Protein AF-A0A5E4JCY6-F1 (afdb_monomer)

Foldseek 3Di:
DDDDPVLVLLLVLLVVQPPDDPLLSVVLVVQVVVVDKDFLVRSCVSVVVDSVSSVVSLVSSVVSQQWDDDPRIIHGRDPVVSVVVVVPD

Sequence (89 aa):
MVLTVLENAYLKKAEEHPNYSQLHEQILLLLLHENKHYTKEELLCFANYNEKKLDKIIKELEATGTITTKGWLVKTTEKEELMEKIRVK

Structure (mmCIF, N/CA/C/O backbone):
data_AF-A0A5E4JCY6-F1
#
_entry.id   AF-A0A5E4JCY6-F1
#
loop_
_atom_site.group_PDB
_atom_site.id
_atom_site.type_symbol
_atom_site.label_atom_id
_atom_site.label_alt_id
_atom_site.label_comp_id
_atom_site.label_asym_id
_atom_site.label_entity_id
_atom_site.label_seq_id
_atom_site.pdbx_PDB_ins_code
_atom_site.Cartn_x
_atom_site.Cartn_y
_atom_site.Cartn_z
_atom_site.occupancy
_atom_site.B_iso_or_equiv
_atom_site.auth_seq_id
_atom_site.auth_comp_id
_atom_site.auth_asym_id
_atom_site.auth_atom_id
_atom_site.pdbx_PDB_model_num
ATOM 1 N N . MET A 1 1 ? -1.529 -17.388 -5.943 1.00 56.81 1 MET A N 1
ATOM 2 C CA . MET A 1 1 ? -2.422 -16.233 -6.163 1.00 56.81 1 MET A CA 1
ATOM 3 C C . MET A 1 1 ? -2.095 -15.675 -7.539 1.00 56.81 1 MET A C 1
ATOM 5 O O . MET A 1 1 ? -0.912 -15.545 -7.823 1.00 56.81 1 MET A O 1
ATOM 9 N N . VAL A 1 2 ? -3.076 -15.461 -8.418 1.00 75.00 2 VAL A N 1
ATOM 10 C CA . VAL A 1 2 ? -2.829 -14.881 -9.752 1.00 75.00 2 VAL A CA 1
ATOM 11 C C . VAL A 1 2 ? -3.117 -13.388 -9.652 1.00 75.00 2 VAL A C 1
ATOM 13 O O . VAL A 1 2 ? -4.255 -13.022 -9.377 1.00 75.00 2 VAL A O 1
ATOM 16 N N . LEU A 1 3 ? -2.088 -12.555 -9.816 1.00 78.06 3 LEU A N 1
ATOM 17 C CA . LEU A 1 3 ? -2.224 -11.099 -9.766 1.00 78.06 3 LEU A CA 1
ATOM 18 C C . LEU A 1 3 ? -2.966 -10.591 -11.000 1.00 78.06 3 LEU A C 1
ATOM 20 O O . LEU A 1 3 ? -2.714 -11.051 -12.120 1.00 78.06 3 LEU A O 1
ATOM 24 N N . THR A 1 4 ? -3.839 -9.605 -10.815 1.00 84.50 4 THR A N 1
ATOM 25 C CA . THR A 1 4 ? -4.408 -8.887 -11.959 1.00 84.50 4 THR A CA 1
ATOM 26 C C . THR A 1 4 ? -3.336 -8.029 -12.643 1.00 84.50 4 THR A C 1
ATOM 28 O O . THR A 1 4 ? -2.332 -7.643 -12.041 1.00 84.50 4 THR A O 1
ATOM 31 N N . VAL A 1 5 ? -3.543 -7.691 -13.922 1.00 81.44 5 VAL A N 1
ATOM 32 C CA . VAL A 1 5 ? -2.642 -6.786 -14.672 1.00 81.44 5 VAL A CA 1
ATOM 33 C C . VAL A 1 5 ? -2.461 -5.454 -13.937 1.00 81.44 5 VAL A C 1
ATOM 35 O O . VAL A 1 5 ? -1.367 -4.895 -13.918 1.00 81.44 5 VAL A O 1
ATOM 38 N N . LEU A 1 6 ? -3.531 -4.978 -13.297 1.00 80.69 6 LEU A N 1
ATOM 39 C CA . LEU A 1 6 ? -3.522 -3.767 -12.494 1.00 80.69 6 LEU A CA 1
ATOM 40 C C . LEU A 1 6 ? -2.630 -3.920 -11.260 1.00 80.69 6 LEU A C 1
ATOM 42 O O . LEU A 1 6 ? -1.751 -3.093 -11.050 1.00 80.69 6 LEU A O 1
ATOM 46 N N . GLU A 1 7 ? -2.829 -4.974 -10.468 1.00 85.38 7 GLU A N 1
ATOM 47 C CA . GLU A 1 7 ? -2.024 -5.218 -9.267 1.00 85.38 7 GLU A CA 1
ATOM 48 C C . GLU A 1 7 ? -0.538 -5.273 -9.597 1.00 85.38 7 GLU A C 1
ATOM 50 O O . GLU A 1 7 ? 0.262 -4.600 -8.955 1.00 85.38 7 GLU A O 1
ATOM 55 N N . ASN A 1 8 ? -0.178 -5.977 -10.669 1.00 86.38 8 ASN A N 1
ATOM 56 C CA . ASN A 1 8 ? 1.206 -6.061 -11.116 1.00 86.38 8 ASN A CA 1
ATOM 57 C C . ASN A 1 8 ? 1.785 -4.684 -11.508 1.00 86.38 8 ASN A C 1
ATOM 59 O O . ASN A 1 8 ? 2.945 -4.393 -11.230 1.00 86.38 8 ASN A O 1
ATOM 63 N N . ALA A 1 9 ? 0.984 -3.804 -12.120 1.00 85.00 9 ALA A N 1
ATOM 64 C CA . ALA A 1 9 ? 1.423 -2.451 -12.466 1.00 85.00 9 ALA A CA 1
ATOM 65 C C . ALA A 1 9 ? 1.661 -1.571 -11.224 1.00 85.00 9 ALA A C 1
ATOM 67 O O . ALA A 1 9 ? 2.654 -0.845 -11.170 1.00 85.00 9 ALA A O 1
ATOM 68 N N . TYR A 1 10 ? 0.787 -1.656 -10.217 1.00 88.25 10 TYR A N 1
ATOM 69 C CA . TYR A 1 10 ? 0.965 -0.934 -8.951 1.00 88.25 10 TYR A CA 1
ATOM 70 C C . TYR A 1 10 ? 2.180 -1.453 -8.175 1.00 88.25 10 TYR A C 1
ATOM 72 O O . TYR A 1 10 ? 2.961 -0.645 -7.674 1.00 88.25 10 TYR A O 1
ATOM 80 N N . LEU A 1 11 ? 2.381 -2.773 -8.130 1.00 89.81 11 LEU A N 1
ATOM 81 C CA . LEU A 1 11 ? 3.546 -3.382 -7.484 1.00 89.81 11 LEU A CA 1
ATOM 82 C C . LEU A 1 11 ? 4.855 -2.944 -8.141 1.00 89.81 11 LEU A C 1
ATOM 84 O O . LEU A 1 11 ? 5.729 -2.432 -7.450 1.00 89.81 11 LEU A O 1
ATOM 88 N N . LYS A 1 12 ? 4.954 -3.014 -9.474 1.00 88.94 12 LYS A N 1
ATOM 89 C CA . LYS A 1 12 ? 6.143 -2.539 -10.203 1.00 88.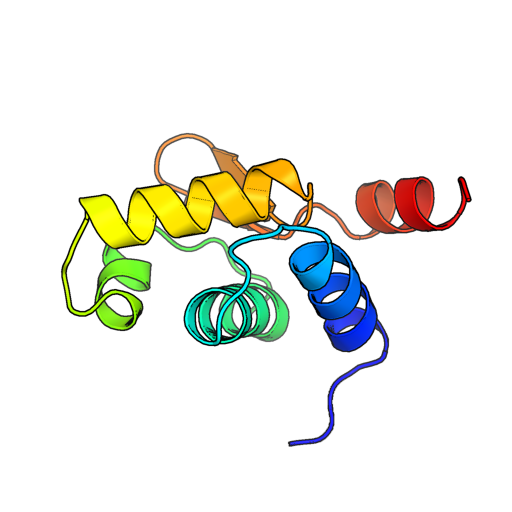94 12 LYS A CA 1
ATOM 90 C C . LYS A 1 12 ? 6.485 -1.080 -9.922 1.00 88.94 12 LYS A C 1
ATOM 92 O O . LYS A 1 12 ? 7.652 -0.710 -9.934 1.00 88.94 12 LYS A O 1
ATOM 97 N N . LYS A 1 13 ? 5.474 -0.241 -9.697 1.00 87.62 13 LYS A N 1
ATOM 98 C CA . LYS A 1 13 ? 5.685 1.166 -9.359 1.00 87.62 13 LYS A CA 1
ATOM 99 C C . LYS A 1 13 ? 6.132 1.342 -7.909 1.00 87.62 13 LYS A C 1
ATOM 101 O O . LYS A 1 13 ? 7.009 2.152 -7.635 1.00 87.62 13 LYS A O 1
ATOM 106 N N . ALA A 1 14 ? 5.563 0.571 -6.985 1.00 89.88 14 ALA A N 1
ATOM 107 C CA . ALA A 1 14 ? 6.005 0.558 -5.594 1.00 89.88 14 ALA A CA 1
ATOM 108 C C . ALA A 1 14 ? 7.465 0.076 -5.461 1.00 89.88 14 ALA A C 1
ATOM 110 O O . ALA A 1 14 ? 8.218 0.616 -4.651 1.00 89.88 14 ALA A O 1
ATOM 111 N N . GLU A 1 15 ? 7.876 -0.877 -6.302 1.00 92.31 15 GLU A N 1
ATOM 112 C CA . GLU A 1 15 ? 9.252 -1.384 -6.410 1.00 92.31 15 GLU A CA 1
ATOM 113 C C . GLU A 1 15 ? 10.271 -0.326 -6.865 1.00 92.31 15 GLU A C 1
ATOM 115 O O . GLU A 1 15 ? 11.467 -0.507 -6.643 1.00 92.31 15 GLU A O 1
ATOM 120 N N . GLU A 1 16 ? 9.838 0.802 -7.446 1.00 90.56 16 GLU A N 1
ATOM 121 C CA . GLU A 1 16 ? 10.741 1.919 -7.766 1.00 90.56 16 GLU A CA 1
ATOM 122 C C . GLU A 1 16 ? 11.302 2.590 -6.491 1.00 90.56 16 GLU A C 1
ATOM 124 O O . GLU A 1 16 ? 12.308 3.301 -6.558 1.00 90.56 16 GLU A O 1
ATOM 129 N N . HIS A 1 17 ? 10.692 2.367 -5.317 1.00 91.25 17 HIS A N 1
ATOM 130 C CA . HIS A 1 17 ? 11.197 2.894 -4.050 1.00 91.25 17 HIS A CA 1
ATOM 131 C C . HIS A 1 17 ? 12.370 2.050 -3.505 1.00 91.25 17 HIS A C 1
ATOM 133 O O . HIS A 1 17 ? 12.223 0.841 -3.323 1.00 91.25 17 HIS A O 1
ATOM 139 N N . PRO A 1 18 ? 13.511 2.653 -3.113 1.00 90.75 18 PRO A N 1
ATOM 140 C CA . PRO A 1 18 ? 1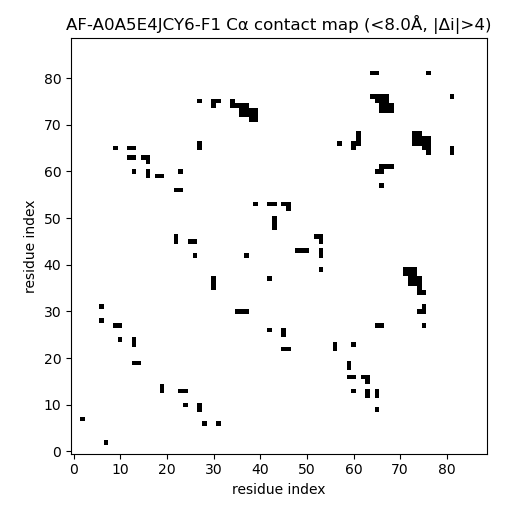4.713 1.909 -2.705 1.00 90.75 18 PRO A CA 1
ATOM 141 C C . PRO A 1 18 ? 14.537 1.049 -1.442 1.00 90.75 18 PRO A C 1
ATOM 143 O O . PRO A 1 18 ? 15.286 0.100 -1.236 1.00 90.75 18 PRO A O 1
ATOM 146 N N . ASN A 1 19 ? 13.552 1.370 -0.598 1.00 92.38 19 ASN A N 1
ATOM 147 C CA . ASN A 1 19 ? 13.241 0.622 0.628 1.00 92.38 19 ASN A CA 1
ATOM 148 C C . ASN A 1 19 ? 12.054 -0.342 0.473 1.00 92.38 19 ASN A C 1
ATOM 150 O O . ASN A 1 19 ? 11.514 -0.803 1.486 1.00 92.38 19 ASN A O 1
ATOM 154 N N . TYR A 1 20 ? 11.609 -0.605 -0.759 1.00 90.38 20 TYR A N 1
ATOM 155 C CA . TYR A 1 20 ? 10.496 -1.511 -1.010 1.00 90.38 20 TYR A CA 1
ATOM 156 C C . TYR A 1 20 ? 10.721 -2.868 -0.326 1.00 90.38 20 TYR A C 1
ATOM 158 O O . TYR A 1 20 ? 11.828 -3.404 -0.271 1.00 90.38 20 TYR A O 1
ATOM 166 N N . SER A 1 21 ? 9.657 -3.411 0.257 1.00 92.69 21 SER A N 1
ATOM 167 C CA . SER A 1 21 ? 9.700 -4.653 1.026 1.00 92.69 21 SER A CA 1
ATOM 168 C C . SER A 1 21 ? 8.354 -5.358 0.994 1.00 92.69 21 SER A C 1
ATOM 170 O O . SER A 1 21 ? 7.343 -4.766 0.631 1.00 92.69 21 SER A O 1
ATOM 172 N N . GLN A 1 22 ? 8.316 -6.600 1.469 1.00 90.62 22 GLN A N 1
ATOM 173 C CA . GLN A 1 22 ? 7.099 -7.415 1.505 1.00 90.62 22 GLN A CA 1
ATOM 174 C C . GLN A 1 22 ? 5.921 -6.749 2.244 1.00 90.62 22 GLN A C 1
ATOM 176 O O . GLN A 1 22 ? 4.765 -6.998 1.923 1.00 90.62 22 GLN A O 1
ATOM 181 N N . LEU A 1 23 ? 6.189 -5.863 3.208 1.00 90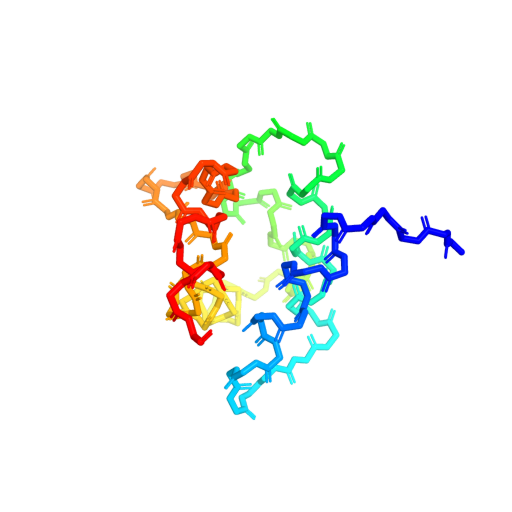.25 23 LEU A N 1
ATOM 182 C CA . LEU A 1 23 ? 5.131 -5.106 3.887 1.00 90.25 23 LEU A CA 1
ATOM 183 C C . LEU A 1 23 ? 4.459 -4.075 2.974 1.00 90.25 23 LEU A C 1
ATOM 185 O O . LEU A 1 23 ? 3.260 -3.845 3.100 1.00 90.25 23 LEU A O 1
ATOM 189 N N . HIS A 1 24 ? 5.218 -3.479 2.050 1.00 93.19 24 HIS A N 1
ATOM 190 C CA . HIS A 1 24 ? 4.671 -2.584 1.033 1.00 93.19 24 HIS A CA 1
ATOM 191 C C . HIS A 1 24 ? 3.712 -3.352 0.125 1.00 93.19 24 HIS A C 1
ATOM 193 O O . HIS A 1 24 ? 2.589 -2.907 -0.091 1.00 93.19 24 HIS A O 1
ATOM 199 N N . GLU A 1 25 ? 4.144 -4.527 -0.344 1.00 92.38 25 GLU A N 1
ATOM 200 C CA . GLU A 1 25 ? 3.343 -5.427 -1.176 1.00 92.38 25 GLU A CA 1
ATOM 201 C C . GLU A 1 25 ? 2.022 -5.795 -0.495 1.00 92.38 25 GLU A C 1
ATOM 203 O O . G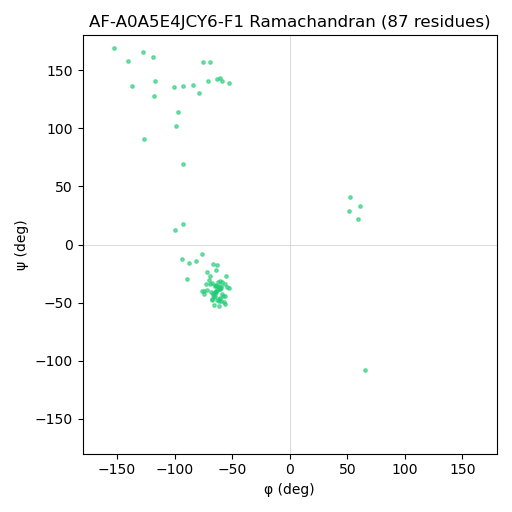LU A 1 25 ? 0.954 -5.617 -1.076 1.00 92.38 25 GLU A O 1
ATOM 208 N N . GLN A 1 26 ? 2.080 -6.255 0.758 1.00 9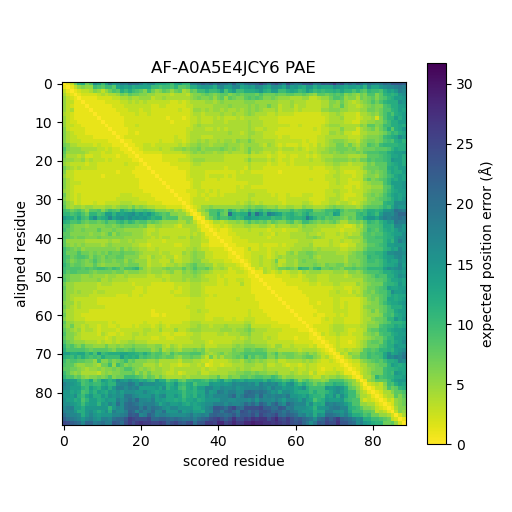0.69 26 GLN A N 1
ATOM 209 C CA . GLN A 1 26 ? 0.900 -6.694 1.507 1.00 90.69 26 GLN A CA 1
ATOM 210 C C . GLN A 1 26 ? -0.124 -5.573 1.699 1.00 90.69 26 GLN A C 1
ATOM 212 O O . GLN A 1 26 ? -1.312 -5.781 1.453 1.00 90.69 26 GLN A O 1
ATOM 217 N N . ILE A 1 27 ? 0.332 -4.387 2.114 1.00 89.75 27 ILE A N 1
ATOM 218 C CA . ILE A 1 27 ? -0.552 -3.233 2.309 1.00 89.75 27 ILE A CA 1
ATOM 219 C C . ILE A 1 27 ? -1.150 -2.802 0.968 1.00 89.75 27 ILE A C 1
ATOM 221 O O . ILE A 1 27 ? -2.353 -2.568 0.881 1.00 89.75 27 ILE A O 1
ATOM 225 N N . LEU A 1 28 ? -0.342 -2.729 -0.090 1.00 89.56 28 LEU A N 1
ATOM 226 C CA . LEU A 1 28 ? -0.810 -2.279 -1.396 1.00 89.56 28 LEU A CA 1
ATOM 227 C C . LEU A 1 28 ? -1.821 -3.252 -2.017 1.00 89.56 28 LEU A C 1
ATOM 229 O O . LEU A 1 28 ? -2.855 -2.812 -2.518 1.00 89.56 28 LEU A O 1
ATOM 233 N N . LEU A 1 29 ? -1.569 -4.561 -1.942 1.00 88.88 29 LEU A N 1
ATOM 234 C CA . LEU A 1 29 ? -2.500 -5.579 -2.433 1.00 88.88 29 LEU A CA 1
ATOM 235 C C . LEU A 1 29 ? -3.822 -5.571 -1.665 1.00 88.88 29 LEU A C 1
ATOM 237 O O . LEU A 1 29 ? -4.872 -5.664 -2.294 1.00 88.88 29 LEU A O 1
ATOM 241 N N . LEU A 1 30 ? -3.790 -5.384 -0.341 1.00 88.12 30 LEU A N 1
ATOM 242 C CA . LEU A 1 30 ? -5.012 -5.237 0.454 1.00 88.12 30 LEU A CA 1
ATOM 243 C C . LEU A 1 30 ? -5.865 -4.066 -0.052 1.00 88.12 30 LEU A C 1
ATOM 245 O O . LEU A 1 30 ? -7.058 -4.232 -0.308 1.00 88.12 30 LEU A O 1
ATOM 249 N N . LEU A 1 31 ? -5.245 -2.895 -0.232 1.00 87.12 31 LEU A N 1
ATOM 250 C CA . LEU A 1 31 ? -5.935 -1.701 -0.726 1.00 87.12 31 LEU A CA 1
ATOM 251 C C . LEU A 1 31 ? -6.536 -1.929 -2.126 1.00 87.12 31 LEU A C 1
ATOM 253 O O . LEU A 1 31 ? -7.640 -1.463 -2.406 1.00 87.12 31 LEU A O 1
ATOM 257 N N . LEU A 1 32 ? -5.826 -2.657 -2.994 1.00 84.88 32 LEU A N 1
ATOM 258 C CA . LEU A 1 32 ? -6.244 -2.943 -4.370 1.00 84.88 32 LEU A CA 1
ATOM 259 C C . LEU A 1 32 ? -7.370 -3.979 -4.464 1.00 84.88 32 LEU A C 1
ATOM 261 O O . LEU A 1 32 ? -8.270 -3.815 -5.288 1.00 84.88 32 LEU A O 1
ATOM 265 N N . HIS A 1 33 ? -7.334 -5.039 -3.653 1.00 81.31 33 HIS A N 1
ATOM 266 C CA . HIS A 1 33 ? -8.338 -6.113 -3.697 1.00 81.31 33 HIS A CA 1
ATOM 267 C C . HIS A 1 33 ? -9.679 -5.673 -3.136 1.00 81.31 33 HIS A C 1
ATOM 269 O O . HIS A 1 33 ? -10.726 -6.022 -3.678 1.00 81.31 33 HIS A O 1
ATOM 275 N N . GLU A 1 34 ? -9.651 -4.886 -2.070 1.00 71.06 34 GLU A N 1
ATOM 276 C CA . GLU A 1 34 ? -10.870 -4.467 -1.387 1.00 71.06 34 GLU A CA 1
ATOM 277 C C . GLU A 1 34 ? -11.460 -3.195 -1.998 1.00 71.06 34 GLU A C 1
ATOM 279 O O . GLU A 1 34 ? -12.635 -2.907 -1.776 1.00 71.06 34 GLU A O 1
ATOM 284 N N . ASN A 1 35 ? -10.681 -2.462 -2.812 1.00 65.88 35 ASN A N 1
ATOM 285 C CA . ASN A 1 35 ? -11.098 -1.230 -3.496 1.00 65.88 35 ASN A CA 1
ATOM 286 C C . ASN A 1 35 ? -11.730 -0.209 -2.516 1.00 65.88 35 ASN A C 1
ATOM 288 O O . ASN A 1 35 ? -12.618 0.574 -2.864 1.00 65.88 35 ASN A O 1
ATOM 292 N N . LYS A 1 36 ? -11.287 -0.263 -1.254 1.00 69.81 36 LYS A N 1
ATOM 293 C CA . LYS A 1 36 ? -11.818 0.459 -0.093 1.00 69.81 36 LYS A CA 1
ATOM 294 C C . LYS A 1 36 ? -10.751 1.373 0.496 1.00 69.81 36 LYS A C 1
ATOM 296 O O . LYS A 1 36 ? -9.555 1.215 0.269 1.00 69.81 36 LYS A O 1
ATOM 301 N N . HIS A 1 37 ? -11.219 2.339 1.275 1.00 80.62 37 HIS A N 1
ATOM 302 C CA . HIS A 1 37 ? -10.363 3.176 2.102 1.00 80.62 37 HIS A CA 1
ATOM 303 C C . HIS A 1 37 ? -10.088 2.434 3.404 1.00 80.62 37 HIS A C 1
ATOM 305 O O . HIS A 1 37 ? -11.020 1.883 3.986 1.00 80.62 37 HIS A O 1
ATOM 311 N N . TYR A 1 38 ? -8.842 2.470 3.860 1.00 85.25 38 TYR A N 1
ATOM 312 C CA . TYR A 1 38 ? -8.448 1.914 5.147 1.00 85.25 38 TYR A CA 1
ATOM 313 C C . TYR A 1 38 ? -7.931 3.013 6.053 1.00 85.25 38 TYR A C 1
ATOM 315 O O . TYR A 1 38 ? -7.219 3.919 5.621 1.00 85.25 38 TYR A O 1
ATOM 323 N N . THR A 1 39 ? -8.273 2.933 7.323 1.00 86.69 39 THR A N 1
ATOM 324 C CA . THR A 1 39 ? -7.660 3.742 8.366 1.00 86.69 39 THR A CA 1
ATOM 325 C C . THR A 1 39 ? -6.264 3.214 8.694 1.00 86.69 39 THR A C 1
ATOM 327 O O . THR A 1 39 ? -5.949 2.038 8.498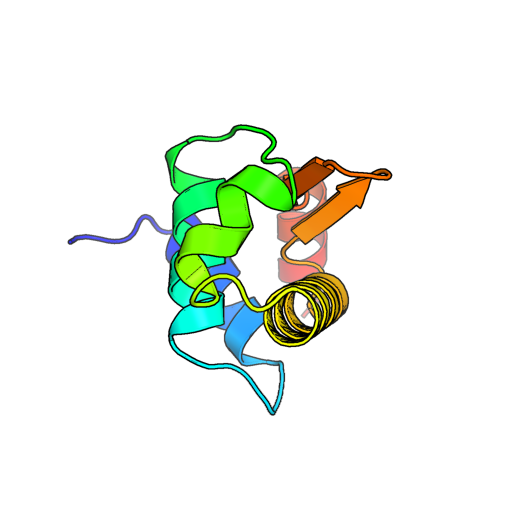 1.00 86.69 39 THR A O 1
ATOM 330 N N . LYS A 1 40 ? -5.405 4.073 9.250 1.00 84.81 40 LYS A N 1
ATOM 331 C CA . LYS A 1 40 ? -4.098 3.633 9.767 1.00 84.81 40 LYS A CA 1
ATOM 332 C C . LYS A 1 40 ? -4.223 2.559 10.856 1.00 84.81 40 LYS A C 1
ATOM 334 O O . LYS A 1 40 ? -3.370 1.684 10.938 1.00 84.81 40 LYS A O 1
ATOM 339 N N . GLU A 1 41 ? -5.288 2.601 11.654 1.00 85.88 41 GLU A N 1
ATOM 340 C CA . GLU A 1 41 ? -5.579 1.601 12.689 1.00 85.88 41 GLU A CA 1
ATOM 341 C C . GLU A 1 41 ? -5.846 0.215 12.101 1.00 85.88 41 GLU A C 1
ATOM 343 O O . GLU A 1 41 ? -5.324 -0.780 12.599 1.00 85.88 41 GLU A O 1
ATOM 348 N N . GLU A 1 42 ? -6.571 0.137 10.988 1.00 86.12 42 GLU A N 1
ATOM 349 C CA . GLU A 1 42 ? -6.793 -1.137 10.298 1.00 86.12 42 GLU A CA 1
ATOM 350 C C . GLU A 1 42 ? -5.496 -1.682 9.683 1.00 86.12 42 GLU A C 1
ATOM 352 O O . GLU A 1 42 ? -5.259 -2.891 9.676 1.00 86.12 42 GLU A O 1
ATOM 357 N N . LEU A 1 43 ? -4.608 -0.796 9.224 1.00 87.56 43 LEU A N 1
ATOM 358 C CA . LEU A 1 43 ? -3.325 -1.181 8.630 1.00 87.56 43 LEU A CA 1
ATOM 359 C C . LEU A 1 43 ? -2.229 -1.491 9.668 1.00 87.56 43 LEU A C 1
ATOM 361 O O . LEU A 1 43 ? -1.212 -2.102 9.328 1.00 87.56 43 LEU A O 1
ATOM 365 N N . LEU A 1 44 ? -2.421 -1.121 10.937 1.00 87.62 44 LEU A N 1
ATOM 366 C CA . LEU A 1 44 ? -1.441 -1.318 12.015 1.00 87.62 44 LEU A CA 1
ATOM 367 C C . LEU A 1 44 ? -1.096 -2.791 12.248 1.00 87.62 44 LEU A C 1
ATOM 369 O O . LEU A 1 44 ? 0.050 -3.105 12.583 1.00 87.62 44 LEU A O 1
ATOM 373 N N . CYS A 1 45 ? -2.047 -3.697 12.014 1.00 85.44 45 CYS A N 1
ATOM 374 C CA . CYS A 1 45 ? -1.824 -5.134 12.150 1.00 85.44 45 CYS A CA 1
ATOM 375 C C . CYS A 1 45 ? -0.711 -5.649 11.216 1.00 85.44 45 CYS A C 1
ATOM 377 O O . CYS A 1 45 ? 0.109 -6.463 11.638 1.00 85.44 45 CYS A O 1
ATOM 379 N N . PHE A 1 46 ? -0.589 -5.097 10.003 1.00 82.31 46 PHE A N 1
ATOM 380 C CA . PHE A 1 46 ? 0.474 -5.446 9.051 1.00 82.31 46 PHE A CA 1
ATOM 381 C C . PHE A 1 46 ? 1.851 -4.961 9.515 1.00 82.31 46 PHE A C 1
ATOM 383 O O . PHE A 1 46 ? 2.878 -5.553 9.195 1.00 82.31 46 PHE A O 1
ATOM 390 N N . ALA A 1 47 ? 1.894 -3.898 10.317 1.00 83.62 47 ALA A N 1
ATOM 391 C CA . ALA A 1 47 ? 3.129 -3.331 10.839 1.00 83.62 47 ALA A CA 1
ATOM 392 C C . ALA A 1 47 ? 3.526 -3.889 12.218 1.00 83.62 47 ALA A C 1
ATOM 394 O O . ALA A 1 47 ? 4.354 -3.274 12.894 1.00 83.62 47 ALA A O 1
ATOM 395 N N . ASN A 1 48 ? 2.973 -5.033 12.646 1.00 85.31 48 ASN A N 1
ATOM 396 C CA . ASN A 1 48 ? 3.133 -5.571 14.005 1.00 85.31 48 ASN A CA 1
ATOM 397 C C . ASN A 1 48 ? 2.781 -4.532 15.087 1.00 85.31 48 ASN A C 1
ATOM 399 O O . ASN A 1 48 ? 3.502 -4.397 16.075 1.00 85.31 48 ASN A O 1
ATOM 403 N N . TYR A 1 49 ? 1.716 -3.756 14.866 1.00 83.44 49 TYR A N 1
ATOM 404 C CA . TYR A 1 49 ? 1.263 -2.680 15.756 1.00 83.44 49 TYR A CA 1
ATOM 405 C C . TYR A 1 49 ? 2.297 -1.564 15.991 1.00 83.44 49 TYR A C 1
ATOM 407 O O . TYR A 1 49 ? 2.230 -0.833 16.977 1.00 83.44 49 TYR A O 1
ATOM 415 N N . ASN A 1 50 ? 3.262 -1.403 15.082 1.00 89.69 50 ASN A N 1
ATOM 416 C CA . ASN A 1 50 ? 4.239 -0.323 15.142 1.00 89.69 50 ASN A CA 1
ATOM 417 C C . ASN A 1 50 ? 3.832 0.834 14.219 1.00 89.69 50 ASN A C 1
ATOM 419 O O . ASN A 1 50 ? 4.067 0.790 13.010 1.00 89.69 50 ASN A O 1
ATOM 423 N N . GLU A 1 51 ? 3.290 1.899 14.807 1.00 88.94 51 GLU A N 1
ATOM 424 C CA . GLU A 1 51 ? 2.852 3.102 14.084 1.00 88.94 51 GLU A CA 1
ATOM 425 C C . GLU A 1 51 ? 3.971 3.765 13.286 1.00 88.94 51 GLU A C 1
ATOM 427 O O . GLU A 1 51 ? 3.785 4.082 12.117 1.00 88.94 51 GLU A O 1
ATOM 432 N N . LYS A 1 52 ? 5.167 3.917 13.868 1.00 90.12 52 LYS A N 1
ATOM 433 C CA . LYS A 1 52 ? 6.303 4.547 13.171 1.00 90.12 52 LYS A CA 1
ATOM 434 C C . LYS A 1 52 ? 6.700 3.760 11.929 1.00 90.12 52 LYS A C 1
ATOM 436 O O . LYS A 1 52 ? 7.077 4.345 10.915 1.00 90.12 52 LYS A O 1
ATOM 441 N N . LYS A 1 53 ? 6.639 2.430 12.022 1.00 89.62 53 LYS A N 1
ATOM 442 C CA . LYS A 1 53 ? 6.910 1.539 10.897 1.00 89.62 53 LYS A CA 1
ATOM 443 C C . LYS A 1 53 ? 5.822 1.680 9.838 1.00 89.62 53 LYS A C 1
ATOM 445 O O . LYS A 1 53 ? 6.165 1.856 8.677 1.00 89.62 53 LYS A O 1
ATOM 450 N N . LEU A 1 54 ? 4.549 1.661 10.231 1.00 91.06 54 LEU A N 1
ATOM 451 C CA . LEU A 1 54 ? 3.431 1.837 9.305 1.00 91.06 54 LEU A CA 1
ATOM 452 C C . LEU A 1 54 ? 3.494 3.188 8.582 1.00 91.06 54 LEU A C 1
ATOM 454 O O . LEU A 1 54 ? 3.414 3.232 7.359 1.00 91.06 54 LEU A O 1
ATOM 458 N N . ASP A 1 55 ? 3.694 4.278 9.320 1.00 90.88 55 ASP A N 1
ATOM 459 C CA . ASP A 1 55 ? 3.795 5.627 8.760 1.00 90.88 55 ASP A CA 1
ATOM 460 C C . ASP A 1 55 ? 4.948 5.750 7.768 1.00 90.88 55 ASP A C 1
ATOM 462 O O . ASP A 1 55 ? 4.823 6.438 6.754 1.00 90.88 55 ASP A O 1
ATOM 466 N N . LYS A 1 56 ? 6.071 5.077 8.045 1.00 92.50 56 LYS A N 1
ATOM 467 C CA . LYS A 1 56 ? 7.184 5.004 7.102 1.00 92.50 56 LYS A CA 1
ATOM 468 C C . LYS A 1 56 ? 6.740 4.318 5.807 1.00 92.50 56 LYS A C 1
ATOM 470 O O . LYS A 1 56 ? 6.862 4.932 4.757 1.00 92.50 56 LYS A O 1
ATOM 475 N N . ILE A 1 57 ? 6.153 3.123 5.888 1.00 92.25 57 ILE A N 1
ATOM 476 C CA . ILE A 1 57 ? 5.695 2.367 4.709 1.00 92.25 57 ILE A CA 1
ATOM 477 C C . ILE A 1 57 ? 4.660 3.159 3.896 1.00 92.25 57 ILE A C 1
ATOM 479 O O . ILE A 1 57 ? 4.747 3.218 2.672 1.00 92.25 57 ILE A O 1
ATOM 483 N N . ILE A 1 58 ? 3.704 3.814 4.562 1.00 92.00 58 ILE A N 1
ATOM 484 C CA . ILE A 1 58 ? 2.692 4.646 3.898 1.00 92.00 58 ILE A CA 1
ATOM 485 C C . ILE A 1 58 ? 3.357 5.796 3.134 1.00 92.00 58 ILE A C 1
ATOM 487 O O . ILE A 1 58 ? 3.028 6.018 1.973 1.00 92.00 58 ILE A O 1
ATOM 491 N N . LYS A 1 59 ? 4.318 6.500 3.744 1.00 91.94 59 LYS A N 1
ATOM 492 C CA . LYS A 1 59 ? 5.052 7.582 3.066 1.00 91.94 59 LYS A CA 1
ATOM 493 C C . LYS A 1 59 ? 5.862 7.079 1.876 1.00 91.94 59 LYS A C 1
ATOM 495 O O . LYS A 1 59 ? 5.928 7.758 0.857 1.00 91.94 59 LYS A O 1
ATOM 500 N N . GLU A 1 60 ? 6.475 5.907 2.002 1.00 93.31 60 GLU A N 1
ATOM 501 C CA . GLU A 1 60 ? 7.261 5.283 0.932 1.00 93.31 60 GLU A CA 1
ATOM 502 C C . GLU A 1 60 ? 6.359 4.906 -0.258 1.00 93.31 60 GLU A C 1
ATOM 504 O O . GLU A 1 60 ? 6.663 5.252 -1.399 1.00 93.31 60 GLU A O 1
ATOM 509 N N . LEU A 1 61 ? 5.192 4.306 -0.002 1.00 91.12 61 LEU A N 1
ATOM 510 C CA . LEU A 1 61 ? 4.183 4.031 -1.032 1.00 91.12 61 LEU A CA 1
ATOM 511 C C . LEU A 1 61 ? 3.603 5.320 -1.643 1.00 91.12 61 LEU A C 1
ATOM 513 O O . LEU A 1 61 ? 3.445 5.418 -2.860 1.00 91.12 61 LEU A O 1
ATOM 517 N N . GLU A 1 62 ? 3.323 6.339 -0.834 1.00 90.50 62 GLU A N 1
ATOM 518 C CA . GLU A 1 62 ? 2.805 7.62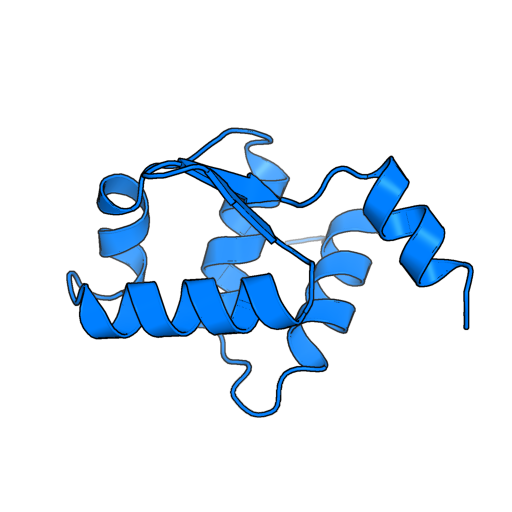6 -1.311 1.00 90.50 62 GLU A CA 1
ATOM 519 C C . GLU A 1 62 ? 3.827 8.357 -2.199 1.00 90.50 62 GLU A C 1
ATOM 521 O O . GLU A 1 62 ? 3.451 8.930 -3.221 1.00 90.50 62 GLU A O 1
ATOM 526 N N . ALA A 1 63 ? 5.126 8.250 -1.896 1.00 89.19 63 ALA A N 1
ATOM 527 C CA . ALA A 1 63 ? 6.200 8.809 -2.721 1.00 89.19 63 ALA A CA 1
ATOM 528 C C . ALA A 1 63 ? 6.261 8.187 -4.128 1.00 89.19 63 ALA A C 1
ATOM 530 O O . ALA A 1 63 ? 6.566 8.880 -5.097 1.00 89.19 63 ALA A O 1
ATOM 531 N N . THR A 1 64 ? 5.908 6.904 -4.267 1.00 86.56 64 THR A N 1
ATOM 532 C CA . THR A 1 64 ? 5.763 6.250 -5.587 1.00 86.56 64 THR A CA 1
ATOM 533 C C . THR A 1 64 ? 4.468 6.641 -6.307 1.00 86.56 64 THR A C 1
ATOM 535 O O . THR A 1 64 ? 4.257 6.306 -7.475 1.00 86.56 64 THR A O 1
ATOM 538 N N . GLY A 1 65 ? 3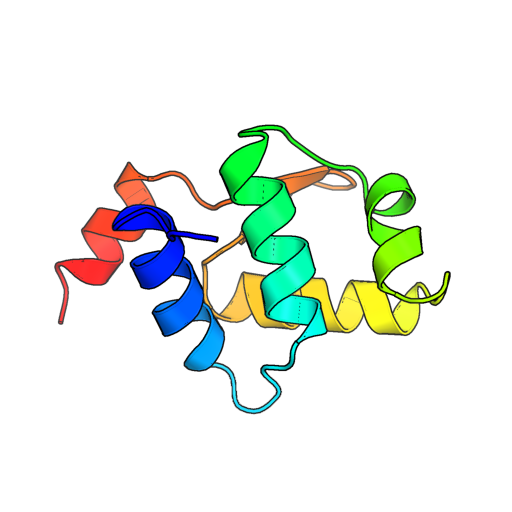.569 7.356 -5.627 1.00 85.44 65 GLY A N 1
ATOM 539 C CA . GLY A 1 65 ? 2.251 7.710 -6.135 1.00 85.44 65 GLY A CA 1
ATOM 540 C C . GLY A 1 65 ? 1.390 6.487 -6.437 1.00 85.44 65 GLY A C 1
ATOM 541 O O . GLY A 1 65 ? 0.658 6.522 -7.423 1.00 85.44 65 GLY A O 1
ATOM 542 N N . THR A 1 66 ? 1.548 5.401 -5.671 1.00 87.44 66 THR A N 1
ATOM 543 C CA . THR A 1 66 ? 0.684 4.205 -5.729 1.00 87.44 66 THR A CA 1
ATOM 544 C C . THR A 1 66 ? -0.512 4.324 -4.790 1.00 87.44 66 THR A C 1
ATOM 546 O O . THR A 1 66 ? -1.586 3.791 -5.076 1.00 87.44 66 THR A O 1
ATOM 549 N N . ILE A 1 67 ? -0.347 5.058 -3.690 1.00 89.81 67 ILE A N 1
ATOM 550 C CA . ILE A 1 67 ? -1.401 5.354 -2.724 1.00 89.81 67 ILE A CA 1
ATOM 551 C C . ILE A 1 67 ? -1.492 6.855 -2.470 1.00 89.81 67 ILE A C 1
ATOM 553 O O . ILE A 1 67 ? -0.588 7.629 -2.787 1.00 89.81 67 ILE A O 1
ATOM 557 N N . THR A 1 68 ? -2.591 7.266 -1.855 1.00 88.81 68 THR A N 1
ATOM 558 C CA . THR A 1 68 ? -2.817 8.635 -1.409 1.00 88.81 68 THR A CA 1
ATOM 559 C C . THR A 1 68 ? -3.440 8.613 -0.027 1.00 88.81 68 THR A C 1
ATOM 561 O O . THR A 1 68 ? -4.366 7.837 0.238 1.00 88.81 68 THR A O 1
ATOM 564 N N . THR A 1 69 ? -2.948 9.483 0.848 1.00 86.31 69 THR A N 1
ATOM 565 C CA . THR A 1 69 ? -3.505 9.666 2.186 1.00 86.31 69 THR A CA 1
ATOM 566 C C . THR A 1 69 ? -4.402 10.905 2.251 1.00 86.31 69 THR A C 1
ATOM 568 O O . THR A 1 69 ? -4.084 11.968 1.720 1.00 86.31 69 THR A O 1
ATOM 571 N N . LYS A 1 70 ? -5.571 10.781 2.888 1.00 82.56 70 LYS A N 1
ATOM 572 C CA . LYS A 1 70 ? -6.474 11.902 3.206 1.00 82.56 70 LYS A CA 1
ATOM 573 C C . LYS A 1 70 ? -6.779 11.868 4.699 1.00 82.56 70 LYS A C 1
ATOM 575 O O . LYS A 1 70 ? -7.709 11.200 5.149 1.00 82.56 70 LYS A O 1
ATOM 580 N N . GLY A 1 71 ? -5.954 12.569 5.475 1.00 80.62 71 GLY A N 1
ATOM 581 C CA . GLY A 1 71 ? -6.004 12.532 6.936 1.00 80.62 71 GLY A CA 1
ATOM 582 C C . GLY A 1 71 ? -5.647 11.143 7.467 1.00 80.62 71 GLY A C 1
ATOM 583 O O . GLY A 1 71 ? -4.492 10.733 7.414 1.00 80.62 71 GLY A O 1
ATOM 584 N N . TRP A 1 72 ? -6.650 10.426 7.971 1.00 78.75 72 TRP A N 1
ATOM 585 C CA . TRP A 1 72 ? -6.503 9.093 8.570 1.00 78.75 72 TRP A CA 1
ATOM 586 C C . TRP A 1 72 ? -6.744 7.962 7.569 1.00 78.75 72 TRP A C 1
ATOM 588 O O . TRP A 1 72 ? -6.439 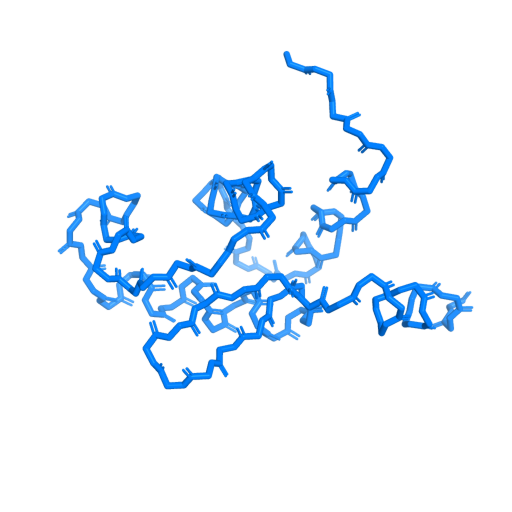6.811 7.871 1.00 78.75 72 TRP A O 1
ATOM 598 N N . LEU A 1 73 ? -7.297 8.293 6.398 1.00 84.62 73 LEU A N 1
ATOM 599 C CA . LEU A 1 73 ? -7.659 7.338 5.361 1.00 84.62 73 LEU A CA 1
ATOM 600 C C . LEU A 1 73 ? -6.521 7.162 4.361 1.00 84.62 73 LEU A C 1
ATOM 602 O O . LEU A 1 73 ? -5.933 8.134 3.884 1.00 84.62 73 LEU A O 1
ATOM 606 N N . VAL A 1 74 ? -6.281 5.911 4.002 1.00 84.50 74 VAL A N 1
ATOM 607 C CA . VAL A 1 74 ? -5.314 5.447 3.017 1.00 84.50 74 VAL A CA 1
ATOM 608 C C . VAL A 1 74 ? -6.086 4.752 1.904 1.00 84.50 74 VAL A C 1
ATOM 610 O O . VAL A 1 74 ? -6.919 3.882 2.165 1.00 84.50 74 VAL A O 1
ATOM 613 N N . LYS A 1 75 ? -5.836 5.150 0.657 1.00 86.31 75 LYS A N 1
ATOM 614 C CA . LYS A 1 75 ? -6.437 4.528 -0.529 1.00 86.31 75 LYS A CA 1
ATOM 615 C C . LYS A 1 75 ? -5.420 4.419 -1.653 1.00 86.31 75 LYS A C 1
ATOM 617 O O . LYS A 1 75 ? -4.464 5.189 -1.687 1.00 86.31 75 LYS A O 1
ATOM 622 N N . THR A 1 76 ? -5.639 3.516 -2.600 1.00 84.38 76 THR A N 1
ATOM 623 C CA . THR A 1 76 ? -4.882 3.518 -3.859 1.00 84.38 76 THR A CA 1
ATOM 624 C C . THR A 1 76 ? -5.151 4.802 -4.635 1.00 84.38 76 THR A C 1
ATOM 626 O O . THR A 1 76 ? -6.286 5.291 -4.663 1.00 84.38 76 THR A O 1
ATOM 629 N N . THR A 1 77 ? -4.123 5.340 -5.286 1.00 81.50 77 THR A N 1
ATOM 630 C CA . THR A 1 77 ? -4.288 6.439 -6.245 1.00 81.50 77 THR A CA 1
ATOM 631 C C . THR A 1 77 ? -5.224 5.988 -7.366 1.00 81.50 77 THR A C 1
ATOM 633 O O . THR A 1 77 ? -5.190 4.818 -7.758 1.00 81.50 77 THR A O 1
ATOM 636 N N . GLU A 1 78 ? -6.102 6.875 -7.836 1.00 70.88 78 GLU A N 1
ATOM 637 C CA . GLU A 1 78 ? -7.156 6.510 -8.786 1.00 70.88 78 GLU A CA 1
ATOM 638 C C . GLU A 1 78 ? -6.567 5.956 -10.088 1.00 70.88 78 GLU A C 1
ATOM 640 O O . GLU A 1 78 ? -5.513 6.391 -10.557 1.00 70.88 78 GLU A O 1
ATOM 645 N N . LYS A 1 79 ? -7.248 4.951 -10.660 1.00 65.94 79 LYS A N 1
ATOM 646 C CA . LYS A 1 79 ? -6.780 4.225 -11.853 1.00 65.94 79 LYS A CA 1
ATOM 647 C C . LYS A 1 79 ? -6.439 5.162 -13.008 1.00 65.94 79 LYS A C 1
ATOM 649 O O . LYS A 1 79 ? -5.484 4.898 -13.730 1.00 65.94 79 LYS A O 1
ATOM 654 N N . GLU A 1 80 ? -7.217 6.227 -13.178 1.00 56.56 80 GLU A N 1
ATOM 655 C CA . GLU A 1 80 ? -7.042 7.210 -14.248 1.00 56.56 80 GLU A CA 1
ATOM 656 C C . GLU A 1 80 ? -5.742 8.009 -14.058 1.00 56.56 80 GLU A C 1
ATOM 658 O O . GLU A 1 80 ? -4.916 8.031 -14.969 1.00 56.56 80 GLU A O 1
ATOM 663 N N . GLU A 1 81 ? -5.472 8.514 -12.849 1.00 56.06 81 GLU A N 1
ATOM 664 C CA . GLU A 1 81 ? -4.224 9.224 -12.520 1.00 56.06 81 GLU A CA 1
ATOM 665 C C . GLU A 1 81 ? -2.983 8.321 -12.608 1.00 56.06 81 GLU A C 1
ATOM 667 O O . GLU A 1 81 ? -1.893 8.770 -12.985 1.00 56.06 81 GLU A O 1
ATOM 672 N N . LEU A 1 82 ? -3.114 7.034 -12.258 1.00 56.25 82 LEU A N 1
ATOM 673 C CA . LEU A 1 82 ? -1.989 6.107 -12.349 1.00 56.25 82 LEU A CA 1
ATOM 674 C C . LEU A 1 82 ? -1.697 5.706 -13.799 1.00 56.25 82 LEU A C 1
ATOM 676 O O . LEU A 1 82 ? -0.531 5.686 -14.190 1.00 56.25 82 LEU A O 1
ATOM 680 N N . MET A 1 83 ? -2.730 5.422 -14.600 1.00 53.91 83 MET A N 1
ATOM 681 C CA . MET A 1 83 ? -2.586 5.088 -16.023 1.00 53.91 83 MET A CA 1
ATOM 682 C C . MET A 1 83 ? -2.017 6.257 -16.827 1.00 53.91 83 MET A C 1
ATOM 684 O O . MET A 1 83 ? -1.209 6.032 -17.727 1.00 53.91 83 MET A O 1
ATOM 688 N N . GLU A 1 84 ? -2.380 7.492 -16.483 1.00 53.97 84 GLU A N 1
ATOM 689 C CA . GLU A 1 84 ? -1.813 8.696 -17.091 1.00 53.97 84 GLU A CA 1
ATOM 690 C C . GLU A 1 84 ? -0.316 8.831 -16.764 1.00 53.97 84 GLU A C 1
ATOM 692 O O . GLU A 1 84 ? 0.492 9.060 -17.662 1.00 53.97 84 GLU A O 1
ATOM 697 N N . LYS A 1 85 ? 0.096 8.533 -15.523 1.00 50.94 85 LYS A N 1
ATOM 698 C CA . LYS A 1 85 ? 1.521 8.476 -15.137 1.00 50.94 85 LYS A CA 1
ATOM 699 C C . LYS A 1 85 ? 2.286 7.293 -15.743 1.00 50.94 85 LYS A C 1
ATOM 701 O O . LYS A 1 85 ? 3.481 7.421 -15.975 1.00 50.94 85 LYS A O 1
ATOM 706 N N . ILE A 1 86 ? 1.634 6.154 -15.992 1.00 51.97 86 ILE A N 1
ATOM 707 C CA . ILE A 1 86 ? 2.247 4.990 -16.664 1.00 51.97 86 ILE A CA 1
ATOM 708 C C . ILE A 1 86 ? 2.438 5.265 -18.163 1.00 51.97 86 ILE A C 1
ATOM 710 O O . ILE A 1 86 ? 3.409 4.792 -18.748 1.00 51.97 86 ILE A O 1
ATOM 714 N N . ARG A 1 87 ? 1.533 6.028 -18.792 1.00 43.78 87 ARG A N 1
ATOM 715 C CA . ARG A 1 87 ? 1.613 6.390 -20.218 1.00 43.78 87 ARG A CA 1
ATOM 716 C C . ARG A 1 87 ? 2.716 7.393 -20.545 1.00 43.78 87 ARG A C 1
ATOM 718 O O . ARG A 1 87 ? 3.133 7.457 -21.696 1.00 43.78 87 ARG A O 1
ATOM 725 N N . VAL A 1 88 ? 3.158 8.181 -19.569 1.00 42.72 88 VAL A N 1
ATOM 726 C CA . VAL A 1 88 ? 4.251 9.148 -19.725 1.00 42.72 88 VAL A CA 1
ATOM 727 C C . VAL A 1 88 ? 5.565 8.472 -19.317 1.00 42.72 88 VAL A C 1
ATOM 729 O O . VAL A 1 88 ? 6.142 8.770 -18.274 1.00 42.72 88 VAL A O 1
ATOM 732 N N . LYS A 1 89 ? 6.016 7.507 -20.119 1.00 40.91 89 LYS A N 1
ATOM 733 C CA . LYS A 1 89 ? 7.387 6.979 -20.105 1.00 40.91 89 LYS A CA 1
ATOM 734 C C . LYS A 1 89 ? 7.735 6.459 -21.493 1.00 40.91 89 LYS A C 1
ATOM 736 O O . LYS A 1 89 ? 6.895 5.733 -22.068 1.00 40.91 89 LYS A O 1
#

Nearest PDB structures (foldseek):
  1u2w-assembly1_A  TM=6.818E-01  e=1.960E-02  Staphylococcus aureus
  3f72-assembly2_C  TM=6.700E-01  e=2.092E-02  Staphylococcus aureus
  4qvg-assembly1_A  TM=6.285E-01  e=2.233E-02  Streptosporangium sibiricum
  7wdq-assembly2_D  TM=5.853E-01  e=4.575E-02  Nisaea denitrificans DSM 18348
  2g7u-assembly1_A  TM=5.356E-01  e=1.140E-01  Rhodococcus jostii RHA1

Radius of gyration: 12.29 Å; Cα contacts (8 Å, |Δi|>4): 87; chains: 1; bounding box: 26×29×36 Å

Secondary structure (DSSP, 8-state):
----HHHHHHHHHHTTSTT--HHHHHHHHHHHHH-S-EEHHHHGGGGTT-HHHHHHHHHHHHHTTSEEEETTEEEEPPHHHHHHHHH--

Solvent-accessible surface area (backbone atoms only — not comparable to full-atom values): 5165 Å² total; per-residue (Å²): 135,86,76,50,76,62,55,53,53,47,49,60,42,40,59,71,39,94,81,57,47,73,65,51,52,54,55,50,49,51,32,63,76,66,72,44,75,39,43,60,75,73,52,23,66,78,38,76,69,31,62,73,57,38,54,48,49,52,51,53,35,36,74,52,55,46,30,46,74,61,91,62,34,38,29,57,45,54,68,67,66,46,50,55,57,64,66,69,113

pLDDT: mean 81.81, std 12.93, range [40.91, 93.31]

Mean predicted aligned error: 6.33 Å